Protein AF-A0ABC9VZN8-F1 (afdb_monomer)

InterPro domains:
  IPR036691 Endonuclease/exonuclease/phosphatase superfamily [G3DSA:3.60.10.10] (1-80)

Organism: Grus japonensis (NCBI:txid30415)

Nearest PDB structures (foldseek):
  8bdb-assembly1_B  TM=2.012E-01  e=7.672E+00  Griffithsia monilis

Radius of gyration: 27.99 Å; Cα contacts (8 Å, |Δi|>4): 177; chains: 1; bounding box: 65×31×72 Å

Structure (mmCIF, N/CA/C/O backbone):
data_AF-A0ABC9VZN8-F1
#
_entry.id   AF-A0ABC9VZN8-F1
#
loop_
_atom_site.group_PDB
_atom_site.id
_atom_site.type_symbol
_atom_site.label_atom_id
_atom_site.label_alt_id
_atom_site.label_comp_id
_atom_site.label_asym_id
_atom_site.label_entity_id
_atom_site.label_seq_id
_atom_site.pdbx_PDB_ins_code
_atom_site.Cartn_x
_atom_site.Cartn_y
_atom_site.Cartn_z
_atom_site.occupancy
_atom_site.B_iso_or_equiv
_atom_site.auth_seq_id
_atom_site.auth_comp_id
_atom_site.auth_asym_id
_atom_site.auth_atom_id
_atom_site.pdbx_PDB_model_num
ATOM 1 N N . MET A 1 1 ? -9.322 -0.761 18.111 1.00 89.50 1 MET A N 1
ATOM 2 C CA . MET A 1 1 ? -10.423 -1.316 18.917 1.00 89.50 1 MET A CA 1
ATOM 3 C C . MET A 1 1 ? -10.108 -2.762 19.228 1.00 89.50 1 MET A C 1
ATOM 5 O O . MET A 1 1 ? -9.681 -3.461 18.315 1.00 89.50 1 MET A O 1
ATOM 9 N N . GLY A 1 2 ? -10.307 -3.195 20.465 1.00 91.12 2 GLY A N 1
ATOM 10 C CA . GLY A 1 2 ? -10.134 -4.592 20.854 1.00 91.12 2 GLY A CA 1
ATOM 11 C C . GLY A 1 2 ? -10.547 -4.826 22.301 1.00 91.12 2 GLY A C 1
ATOM 12 O O . GLY A 1 2 ? -10.754 -3.857 23.030 1.00 91.12 2 GLY A O 1
ATOM 13 N N . ASP A 1 3 ? -10.650 -6.095 22.682 1.00 89.44 3 ASP A N 1
ATOM 14 C CA . ASP A 1 3 ? -10.819 -6.537 24.066 1.00 89.44 3 ASP A CA 1
ATOM 15 C C . ASP A 1 3 ? -9.441 -6.692 24.727 1.00 89.44 3 ASP A C 1
ATOM 17 O O . ASP A 1 3 ? -8.606 -7.479 24.275 1.00 89.44 3 ASP A O 1
ATOM 21 N N . PHE A 1 4 ? -9.198 -5.926 25.788 1.00 86.38 4 PHE A N 1
ATOM 22 C CA . PHE A 1 4 ? -7.931 -5.899 26.516 1.00 86.38 4 PHE A CA 1
ATOM 23 C C . PHE A 1 4 ? -7.973 -6.689 27.830 1.00 86.38 4 PHE A C 1
ATOM 25 O O . PHE A 1 4 ? -6.951 -6.777 28.503 1.00 86.38 4 PHE A O 1
ATOM 32 N N . ASN A 1 5 ? -9.117 -7.279 28.206 1.00 82.75 5 ASN A N 1
ATOM 33 C CA . ASN A 1 5 ? -9.248 -8.158 29.378 1.00 82.75 5 ASN A CA 1
ATOM 34 C C . ASN A 1 5 ? -8.714 -7.574 30.707 1.00 82.75 5 ASN A C 1
ATOM 36 O O . ASN A 1 5 ? -8.273 -8.301 31.599 1.00 82.75 5 ASN A O 1
ATOM 40 N N . HIS A 1 6 ? -8.801 -6.253 30.876 1.00 75.44 6 HIS A N 1
ATOM 41 C CA . HIS A 1 6 ? -8.452 -5.552 32.114 1.00 75.44 6 HIS A CA 1
ATOM 42 C C . HIS A 1 6 ? -9.724 -5.015 32.798 1.00 75.44 6 HIS A C 1
ATOM 44 O O . HIS A 1 6 ? -10.048 -3.839 32.640 1.00 75.44 6 HIS A O 1
ATOM 50 N N . PRO A 1 7 ? -10.480 -5.854 33.539 1.00 67.31 7 PRO A N 1
ATOM 51 C CA . PRO A 1 7 ? -11.773 -5.478 34.121 1.00 67.31 7 PRO A CA 1
ATOM 52 C C . PRO A 1 7 ? -11.687 -4.348 35.152 1.00 67.31 7 PRO A C 1
ATOM 54 O O . PRO A 1 7 ? -12.649 -3.604 35.306 1.00 67.31 7 PRO A O 1
ATOM 57 N N . ASP A 1 8 ? -10.536 -4.211 35.812 1.00 65.25 8 ASP A N 1
ATOM 58 C CA . ASP A 1 8 ? -10.302 -3.249 36.898 1.00 65.25 8 ASP A CA 1
ATOM 59 C C . ASP A 1 8 ? -9.835 -1.874 36.376 1.00 65.25 8 ASP A C 1
ATOM 61 O O . ASP A 1 8 ? -9.392 -1.019 37.144 1.00 65.25 8 ASP A O 1
ATOM 65 N N . ASN A 1 9 ? -9.864 -1.660 35.054 1.00 62.25 9 ASN A N 1
ATOM 66 C CA . ASN A 1 9 ? -9.598 -0.356 34.455 1.00 62.25 9 ASN A CA 1
ATOM 67 C C . ASN A 1 9 ? -10.839 0.538 34.584 1.00 62.25 9 ASN A C 1
ATOM 69 O O . ASN A 1 9 ? -11.589 0.745 33.629 1.00 62.25 9 ASN A O 1
ATOM 73 N N . CYS A 1 10 ? -11.040 1.109 35.771 1.00 63.59 10 CYS A N 1
ATOM 74 C CA . CYS A 1 10 ? -11.886 2.286 35.925 1.00 63.59 10 CYS A CA 1
ATOM 75 C C . CYS A 1 10 ? -11.154 3.477 35.294 1.00 63.59 10 CYS A C 1
ATOM 77 O O . CYS A 1 10 ? -10.208 4.014 35.865 1.00 63.59 10 CYS A O 1
ATOM 79 N N . TRP A 1 11 ? -11.548 3.872 34.083 1.00 67.44 11 TRP A N 1
ATOM 80 C CA . TRP A 1 11 ? -10.996 5.068 33.434 1.00 67.44 11 TRP A CA 1
ATOM 81 C C . TRP A 1 11 ? -11.525 6.369 34.059 1.00 67.44 11 TRP A C 1
ATOM 83 O O . TRP A 1 11 ? -10.850 7.388 33.967 1.00 67.44 11 TRP A O 1
ATOM 93 N N . GLY A 1 12 ? -12.686 6.317 34.728 1.00 55.75 12 GLY A N 1
ATOM 94 C CA . GLY A 1 12 ? -13.303 7.454 35.424 1.00 55.75 12 GLY A CA 1
ATOM 95 C C . GLY A 1 12 ? -12.764 7.724 36.834 1.00 55.75 12 GLY A C 1
ATOM 96 O O . GLY A 1 12 ? -12.748 8.876 37.250 1.00 55.75 12 GLY A O 1
ATOM 97 N N . ASP A 1 13 ? -12.257 6.698 37.527 1.00 54.19 13 ASP A N 1
ATOM 98 C CA . ASP A 1 13 ? -11.718 6.817 38.886 1.00 54.19 13 ASP A CA 1
ATOM 99 C C . ASP A 1 13 ? -10.200 6.571 38.881 1.00 54.19 13 ASP A C 1
ATOM 101 O O . ASP A 1 13 ? -9.672 5.661 38.234 1.00 54.19 13 ASP A O 1
ATOM 105 N N . SER A 1 14 ? -9.454 7.411 39.591 1.00 52.19 14 SER A N 1
ATOM 106 C CA . SER A 1 14 ? -7.985 7.478 39.561 1.00 52.19 14 SER A CA 1
ATOM 107 C C . SER A 1 14 ? -7.259 6.284 40.208 1.00 52.19 14 SER A C 1
ATOM 109 O O . SER A 1 14 ? -6.030 6.276 40.269 1.00 52.19 14 SER A O 1
ATOM 111 N N . ALA A 1 15 ? -7.972 5.239 40.632 1.00 53.56 15 ALA A N 1
ATOM 112 C CA . ALA A 1 15 ? -7.400 4.062 41.277 1.00 53.56 15 ALA A CA 1
ATOM 113 C C . ALA A 1 15 ? -7.600 2.797 40.424 1.00 53.56 15 ALA A C 1
ATOM 115 O O . ALA A 1 15 ? -8.568 2.062 40.584 1.00 53.56 15 ALA A O 1
ATOM 116 N N . ALA A 1 16 ? -6.657 2.503 39.524 1.00 57.94 16 ALA A N 1
ATOM 117 C CA . ALA A 1 16 ? -6.550 1.150 38.977 1.00 57.94 16 ALA A CA 1
ATOM 118 C C . ALA A 1 16 ? -5.977 0.223 40.066 1.00 57.94 16 ALA A C 1
ATOM 120 O O . ALA A 1 16 ? -4.795 0.313 40.411 1.00 57.94 16 ALA A O 1
ATOM 121 N N . GLU A 1 17 ? -6.810 -0.665 40.612 1.00 64.25 17 GLU A N 1
ATOM 122 C CA . GLU A 1 17 ? -6.463 -1.505 41.769 1.00 64.25 17 GLU A CA 1
ATOM 123 C C . GLU A 1 17 ? -5.279 -2.448 41.487 1.00 64.25 17 GLU A C 1
ATOM 125 O O . GLU A 1 17 ? -4.405 -2.666 42.332 1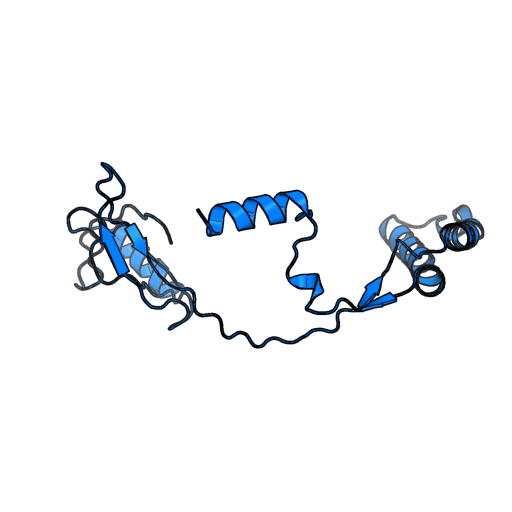.00 64.25 17 GLU A O 1
ATOM 130 N N . ARG A 1 18 ? -5.186 -2.985 40.262 1.00 74.38 18 ARG A N 1
ATOM 131 C CA . ARG A 1 18 ? -4.167 -3.978 39.892 1.00 74.38 18 ARG A CA 1
ATOM 132 C C . ARG A 1 18 ? -2.940 -3.365 39.220 1.00 74.38 18 ARG A C 1
ATOM 134 O O . ARG A 1 18 ? -3.022 -2.469 38.383 1.00 74.38 18 ARG A O 1
ATOM 141 N N . LYS A 1 19 ? -1.762 -3.918 39.534 1.00 80.19 19 LYS A N 1
ATOM 142 C CA . LYS A 1 19 ? -0.462 -3.497 38.968 1.00 80.19 19 LYS A CA 1
ATOM 143 C C . LYS A 1 19 ? -0.408 -3.603 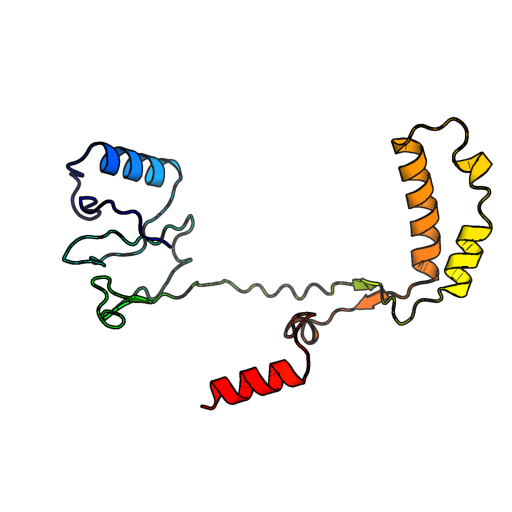37.438 1.00 80.19 19 LYS A C 1
ATOM 145 O O . LYS A 1 19 ? 0.204 -2.758 36.799 1.00 80.19 19 LYS A O 1
ATOM 150 N N . GLN A 1 20 ? -1.023 -4.633 36.853 1.00 79.81 20 GLN A N 1
ATOM 151 C CA . GLN A 1 20 ? -1.058 -4.814 35.395 1.00 79.81 20 GLN A CA 1
ATOM 152 C C . GLN A 1 20 ? -1.897 -3.729 34.710 1.00 79.81 20 GLN A C 1
ATOM 154 O O . GLN A 1 20 ? -1.424 -3.103 33.769 1.00 79.81 20 GLN A O 1
ATOM 159 N N . SER A 1 21 ? -3.086 -3.448 35.246 1.00 78.81 21 SER A N 1
ATOM 160 C CA . SER A 1 21 ? -3.974 -2.370 34.803 1.00 78.81 21 SER A CA 1
ATOM 161 C C . SER A 1 21 ? -3.287 -0.999 34.864 1.00 78.81 21 SER A C 1
ATOM 163 O O . SER A 1 21 ? -3.357 -0.231 33.908 1.00 78.81 21 SER A O 1
ATOM 165 N N . ARG A 1 22 ? -2.521 -0.731 35.936 1.00 81.50 22 ARG A N 1
ATOM 166 C CA . ARG A 1 22 ? -1.685 0.479 36.053 1.00 81.50 22 ARG A CA 1
ATOM 167 C C . ARG A 1 22 ? -0.641 0.587 34.946 1.00 81.50 22 ARG A C 1
ATOM 169 O O . ARG A 1 22 ? -0.640 1.581 34.234 1.00 81.50 22 ARG A O 1
ATOM 176 N N . LYS A 1 23 ? 0.166 -0.458 34.736 1.00 87.00 23 LYS A N 1
ATOM 177 C CA . LYS A 1 23 ? 1.171 -0.483 33.657 1.00 87.00 23 LYS A CA 1
ATOM 178 C C . LYS A 1 23 ? 0.557 -0.293 32.271 1.00 87.00 23 LYS A C 1
ATOM 180 O O . LYS A 1 23 ? 1.156 0.341 31.411 1.00 87.00 23 LYS A O 1
ATOM 185 N N . PHE A 1 24 ? -0.625 -0.862 32.042 1.00 86.62 24 PHE A N 1
ATOM 186 C CA . PHE A 1 24 ? -1.341 -0.680 30.786 1.00 86.62 24 PHE A CA 1
ATOM 187 C C . PHE A 1 24 ? -1.779 0.777 30.599 1.00 86.62 24 PHE A C 1
ATOM 189 O O . PHE A 1 24 ? -1.542 1.342 29.537 1.00 86.62 24 PHE A O 1
ATOM 196 N N . ARG A 1 25 ? -2.357 1.409 31.631 1.00 83.06 25 ARG A N 1
ATOM 197 C CA . ARG A 1 25 ? -2.731 2.835 31.592 1.00 83.06 25 ARG A CA 1
ATOM 198 C C . ARG A 1 25 ? -1.518 3.745 31.398 1.00 83.06 25 ARG A C 1
ATOM 200 O O . ARG A 1 25 ? -1.591 4.655 30.583 1.00 83.06 25 ARG A O 1
ATOM 207 N N . GLU A 1 26 ? -0.418 3.478 32.100 1.00 87.56 26 GLU A N 1
ATOM 208 C CA . GLU A 1 26 ? 0.864 4.173 31.912 1.00 87.56 26 GLU A CA 1
ATOM 209 C C . GLU A 1 26 ? 1.318 4.068 30.453 1.00 87.56 26 GLU A C 1
ATOM 211 O O . GLU A 1 26 ? 1.529 5.086 29.811 1.00 87.56 26 GLU A O 1
ATOM 216 N N . CYS A 1 27 ? 1.325 2.862 29.880 1.00 90.06 27 CYS A N 1
ATOM 217 C CA . CYS A 1 27 ? 1.671 2.653 28.476 1.00 90.06 27 CYS A CA 1
ATOM 218 C C . CYS A 1 27 ? 0.758 3.438 27.518 1.00 90.06 27 CYS A C 1
ATOM 220 O O . CYS A 1 27 ? 1.247 4.079 26.593 1.00 90.06 27 CYS A O 1
ATOM 222 N N . VAL A 1 28 ? -0.562 3.424 27.723 1.00 89.75 28 VAL A N 1
ATOM 223 C CA . VAL A 1 28 ? -1.502 4.193 26.886 1.00 89.75 28 VAL A CA 1
ATOM 224 C C . VAL A 1 28 ? -1.190 5.694 26.958 1.00 89.75 28 VAL A C 1
ATOM 226 O O . VAL A 1 28 ? -1.094 6.342 25.916 1.00 89.75 28 VAL A O 1
ATOM 229 N N . ASN A 1 29 ? -0.955 6.219 28.163 1.00 88.25 29 ASN A N 1
ATOM 230 C CA . ASN A 1 29 ? -0.630 7.628 28.383 1.00 88.25 29 ASN A CA 1
ATOM 231 C C . ASN A 1 29 ? 0.734 8.020 27.787 1.00 88.25 29 ASN A C 1
ATOM 233 O O . ASN A 1 29 ? 0.821 9.032 27.097 1.00 88.25 29 ASN A O 1
ATOM 237 N N . ASP A 1 30 ? 1.775 7.207 27.990 1.00 93.69 30 ASP A N 1
ATOM 238 C CA . ASP A 1 30 ? 3.136 7.444 27.481 1.00 93.69 30 ASP A CA 1
ATOM 239 C C . ASP A 1 30 ? 3.191 7.451 25.945 1.00 93.69 30 ASP A C 1
ATOM 241 O O . ASP A 1 30 ? 4.066 8.073 25.342 1.00 93.69 30 ASP A O 1
ATOM 245 N N . ASN A 1 31 ? 2.240 6.769 25.299 1.00 94.12 31 ASN A N 1
ATOM 246 C CA . ASN A 1 31 ? 2.091 6.740 23.845 1.00 94.12 31 ASN A CA 1
ATOM 247 C C . ASN A 1 31 ? 1.118 7.808 23.313 1.00 94.12 31 ASN A C 1
ATOM 249 O O . ASN A 1 31 ? 0.798 7.784 22.124 1.00 94.12 31 ASN A O 1
ATOM 253 N N . PHE A 1 32 ? 0.656 8.739 24.159 1.00 92.44 32 PHE A N 1
ATOM 254 C CA . PHE A 1 32 ? -0.292 9.802 23.798 1.00 92.44 32 PHE A CA 1
ATOM 255 C C . PHE A 1 32 ? -1.584 9.266 23.161 1.00 92.44 32 PHE A C 1
ATOM 257 O O . PHE A 1 32 ? -2.153 9.877 22.256 1.00 92.44 32 PHE A O 1
ATOM 264 N N . LEU A 1 33 ? -2.031 8.090 23.608 1.00 92.94 33 LEU A N 1
ATOM 265 C CA . LEU A 1 33 ? -3.252 7.462 23.125 1.00 92.94 33 LEU A CA 1
ATOM 266 C C . LEU A 1 33 ? -4.439 7.856 24.005 1.00 92.94 33 LEU A C 1
ATOM 268 O O . LEU A 1 33 ? -4.348 7.906 25.229 1.00 92.94 33 LEU A O 1
ATOM 272 N N . LEU A 1 34 ? -5.579 8.075 23.363 1.00 90.31 34 LEU A N 1
ATOM 273 C CA . LEU A 1 34 ? -6.838 8.450 23.992 1.00 90.31 34 LEU A CA 1
ATOM 274 C C . LEU A 1 34 ? -7.829 7.300 23.915 1.00 90.31 34 LEU A C 1
ATOM 276 O O . LEU A 1 34 ? -7.942 6.646 22.879 1.00 90.31 34 LEU A O 1
ATOM 280 N N . GLN A 1 35 ? -8.549 7.075 25.010 1.00 90.62 35 GLN A N 1
ATOM 281 C CA . GLN A 1 35 ? -9.593 6.064 25.117 1.00 90.62 35 GLN A CA 1
ATOM 282 C C . GLN A 1 35 ? -10.975 6.689 24.869 1.00 90.62 35 GLN A C 1
ATOM 284 O O . GLN A 1 35 ? -11.410 7.549 25.624 1.00 90.62 35 GLN A O 1
ATOM 289 N N . GLU A 1 36 ? -11.684 6.210 23.843 1.00 91.44 36 GLU A N 1
ATOM 290 C CA . GLU A 1 36 ? -12.916 6.838 23.317 1.00 91.44 36 GLU A CA 1
ATOM 291 C C . GLU A 1 36 ? -14.235 6.231 23.848 1.00 91.44 36 GLU A C 1
ATOM 293 O O . GLU A 1 36 ? -15.322 6.668 23.473 1.00 91.44 36 GLU A O 1
ATOM 298 N N . ILE A 1 37 ? -14.192 5.182 24.679 1.00 88.44 37 ILE A N 1
ATOM 299 C CA . ILE A 1 37 ? -15.409 4.577 25.255 1.00 88.44 37 ILE A CA 1
ATOM 300 C C . ILE A 1 37 ? -15.612 5.090 26.680 1.00 88.44 37 ILE A C 1
ATOM 302 O O . ILE A 1 37 ? -14.745 4.912 27.526 1.00 88.44 37 ILE A O 1
ATOM 306 N N . GLU A 1 38 ? -16.795 5.643 26.958 1.00 85.31 38 GLU A N 1
ATOM 307 C CA . GLU A 1 38 ? -17.150 6.200 28.275 1.00 85.31 38 GLU A CA 1
ATOM 308 C C . GLU A 1 38 ? -17.878 5.211 29.198 1.00 85.31 38 GLU A C 1
ATOM 310 O O . GLU A 1 38 ? -17.888 5.370 30.416 1.00 85.31 38 GLU A O 1
ATOM 315 N N . LYS A 1 39 ? -18.535 4.188 28.636 1.00 86.25 39 LYS A N 1
ATOM 316 C CA . LYS A 1 39 ? -19.435 3.288 29.377 1.00 86.25 39 LYS A CA 1
ATOM 317 C C . LYS A 1 39 ? -18.936 1.839 29.368 1.00 86.25 39 LYS A C 1
ATOM 319 O O . LYS A 1 39 ? -18.328 1.416 28.387 1.00 86.25 39 LYS A O 1
ATOM 324 N N . PRO A 1 40 ? -19.247 1.032 30.400 1.00 86.88 40 PRO A N 1
ATOM 325 C CA . PRO A 1 40 ? -18.828 -0.365 30.444 1.00 86.88 40 PRO A CA 1
ATOM 326 C C . PRO A 1 40 ? -19.399 -1.229 29.314 1.00 86.88 40 PRO A C 1
ATOM 328 O O . PRO A 1 40 ? -20.610 -1.201 29.043 1.00 86.88 40 PRO A O 1
ATOM 331 N N . THR A 1 41 ? -18.539 -2.062 28.726 1.00 86.62 41 THR A N 1
ATOM 332 C CA . THR A 1 41 ? -18.849 -2.924 27.576 1.00 86.62 41 THR A CA 1
ATOM 333 C C . THR A 1 41 ? -19.200 -4.352 27.984 1.00 86.62 41 THR A C 1
ATOM 335 O O . THR A 1 41 ? -19.862 -5.043 27.218 1.00 86.62 41 THR A O 1
ATOM 338 N N . ARG A 1 42 ? -18.874 -4.780 29.212 1.00 87.25 42 ARG A N 1
ATOM 339 C CA . ARG A 1 42 ? -19.162 -6.135 29.703 1.00 87.25 42 ARG A CA 1
ATOM 340 C C . ARG A 1 42 ? -19.436 -6.145 31.205 1.00 87.25 42 ARG A C 1
ATOM 342 O O . ARG A 1 42 ? -18.545 -5.852 31.988 1.00 87.25 42 ARG A O 1
ATOM 349 N N . ARG A 1 43 ? -20.657 -6.500 31.629 1.00 83.62 43 ARG A N 1
ATOM 350 C CA . ARG A 1 43 ? -21.036 -6.710 33.053 1.00 83.62 43 ARG A CA 1
ATOM 351 C C . ARG A 1 43 ? -20.540 -5.630 34.045 1.00 83.62 43 ARG A C 1
ATOM 353 O O . ARG A 1 43 ? -20.192 -5.948 35.173 1.00 83.62 43 ARG A O 1
ATOM 360 N N . GLY A 1 44 ? -20.501 -4.361 33.634 1.00 82.00 44 GLY A N 1
ATOM 361 C CA . GLY A 1 44 ? -20.021 -3.252 34.477 1.00 82.00 44 GLY A CA 1
ATOM 362 C C . GLY A 1 44 ? -18.524 -2.931 34.355 1.00 82.00 44 GLY A C 1
ATOM 363 O O . GLY A 1 44 ? -18.107 -1.889 34.840 1.00 82.00 44 GLY A O 1
ATOM 364 N N . ALA A 1 45 ? -17.750 -3.731 33.616 1.00 83.31 45 ALA A N 1
ATOM 365 C CA . ALA A 1 45 ? -16.343 -3.487 33.300 1.00 83.31 45 ALA A CA 1
ATOM 366 C C . ALA A 1 45 ? -16.126 -2.924 31.878 1.00 83.31 45 ALA A C 1
ATOM 368 O O . ALA A 1 45 ? -16.853 -3.254 30.932 1.00 83.31 45 ALA A O 1
ATOM 369 N N . MET A 1 46 ? -15.096 -2.085 31.723 1.00 84.25 46 MET A N 1
ATOM 370 C CA . MET A 1 46 ? -14.647 -1.525 30.441 1.00 84.25 46 MET A CA 1
ATOM 371 C C . MET A 1 46 ? -13.435 -2.314 29.922 1.00 84.25 46 MET A C 1
ATOM 373 O O . MET A 1 46 ? -12.288 -1.948 30.167 1.00 84.25 46 MET A O 1
ATOM 377 N N . GLN A 1 47 ? -13.700 -3.434 29.245 1.00 85.81 47 GLN A N 1
ATOM 378 C CA . GLN A 1 47 ? -12.654 -4.321 28.707 1.00 85.81 47 GLN A CA 1
ATOM 379 C C . GLN A 1 47 ? -12.371 -4.046 27.230 1.00 85.81 47 GLN A C 1
ATOM 381 O O . GLN A 1 47 ? -11.226 -4.143 26.789 1.00 85.81 47 GLN A O 1
ATOM 386 N N . ASP A 1 48 ? -13.401 -3.646 26.483 1.00 90.00 48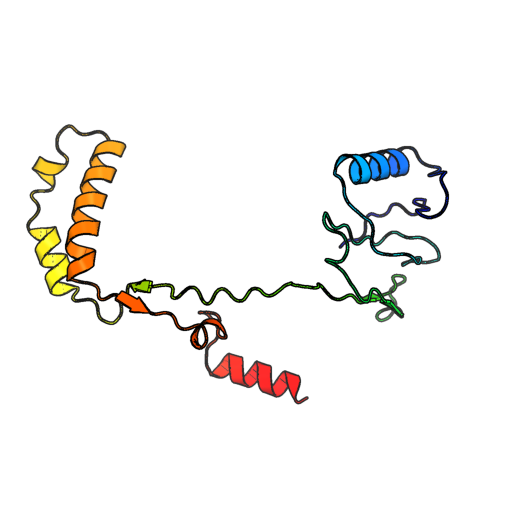 ASP A N 1
ATOM 387 C CA . ASP A 1 48 ? -13.254 -3.241 25.094 1.00 90.00 48 ASP A CA 1
ATOM 388 C C . ASP A 1 48 ? -12.871 -1.763 25.028 1.00 90.00 48 ASP A C 1
ATOM 390 O O . ASP A 1 48 ? -13.547 -0.904 25.599 1.00 90.00 48 ASP A O 1
ATOM 394 N N . LEU A 1 49 ? -11.782 -1.467 24.320 1.00 90.94 49 LEU A N 1
ATOM 395 C CA . LEU A 1 49 ? -11.203 -0.129 24.222 1.00 90.94 49 LEU A CA 1
ATOM 396 C C . LEU A 1 49 ? -11.103 0.317 22.763 1.00 90.94 49 LEU A C 1
ATOM 398 O O . LEU A 1 49 ? -10.843 -0.484 21.856 1.00 90.94 49 LEU A O 1
ATOM 402 N N . ILE A 1 50 ? -11.269 1.618 22.538 1.00 92.88 50 ILE A N 1
ATOM 403 C CA . ILE A 1 50 ? -10.979 2.283 21.269 1.00 92.88 50 ILE A CA 1
ATOM 404 C C . ILE A 1 50 ? -9.894 3.305 21.575 1.00 92.88 50 ILE A C 1
ATOM 406 O O . ILE A 1 50 ? -10.177 4.354 22.139 1.00 92.88 50 ILE A O 1
ATOM 410 N N . LEU A 1 51 ? -8.664 2.964 21.194 1.00 93.00 51 LEU A N 1
ATOM 411 C CA . LEU A 1 51 ? -7.507 3.837 21.332 1.00 93.00 51 LEU A CA 1
ATOM 412 C C . LEU A 1 51 ? -7.281 4.628 20.037 1.00 93.00 51 LEU A C 1
ATOM 414 O O . LEU A 1 51 ? -7.292 4.035 18.953 1.00 93.00 51 LEU A O 1
ATOM 418 N N . THR A 1 52 ? -7.064 5.937 20.152 1.00 93.06 52 THR A N 1
ATOM 419 C CA . THR A 1 52 ? -6.723 6.843 19.041 1.00 93.06 52 THR A CA 1
ATOM 420 C C . THR A 1 52 ? -5.557 7.751 19.421 1.00 93.06 52 THR A C 1
ATOM 422 O O . THR A 1 52 ? -5.429 8.143 20.572 1.00 93.06 52 THR A O 1
ATOM 425 N N . ASP A 1 53 ? -4.710 8.099 18.454 1.00 93.12 53 ASP A N 1
ATOM 426 C CA . ASP A 1 53 ? -3.640 9.098 18.597 1.00 93.12 53 ASP A CA 1
ATOM 427 C C . ASP A 1 53 ? -4.136 10.531 18.324 1.00 93.12 53 ASP A C 1
ATOM 429 O O . ASP A 1 53 ? -3.378 11.496 18.409 1.00 93.12 53 ASP A O 1
ATOM 433 N N . LYS A 1 54 ? -5.399 10.672 17.903 1.00 89.69 54 LYS A N 1
ATOM 434 C CA . LYS A 1 54 ? -5.990 11.931 17.439 1.00 89.69 54 LYS A CA 1
ATOM 435 C C . LYS A 1 54 ? -7.391 12.116 17.989 1.00 89.69 54 LYS A C 1
ATOM 437 O O . LYS A 1 54 ? -8.286 11.323 17.678 1.00 89.69 54 LYS A O 1
ATOM 442 N N . GLU A 1 55 ? -7.575 13.218 18.709 1.00 86.94 55 GLU A N 1
ATOM 443 C CA . GLU A 1 55 ? -8.884 13.700 19.151 1.00 86.94 55 GLU A CA 1
ATOM 444 C C . GLU A 1 55 ? -9.810 13.934 17.956 1.00 86.94 55 GLU A C 1
ATOM 446 O O . GLU A 1 55 ? -9.407 14.460 16.913 1.00 86.94 55 GLU A O 1
ATOM 451 N N . GLY A 1 56 ? -11.069 13.513 18.091 1.00 87.75 56 GLY A N 1
ATOM 452 C CA . GLY A 1 56 ? -12.088 13.706 17.059 1.00 87.75 56 GLY A CA 1
ATOM 453 C C . GLY A 1 56 ? -11.895 12.861 15.794 1.00 87.75 56 GLY A C 1
ATOM 454 O O . GLY A 1 56 ? -12.616 13.061 14.817 1.00 87.75 56 GLY A O 1
ATOM 455 N N . LEU A 1 57 ? -10.955 11.904 15.770 1.00 90.19 57 LEU A N 1
ATOM 456 C CA . LEU A 1 57 ? -10.880 10.896 14.701 1.00 90.19 57 LEU A CA 1
ATOM 457 C C . LEU A 1 57 ? -12.037 9.896 14.800 1.00 90.19 57 LEU A C 1
ATOM 459 O O . LEU A 1 57 ? -12.531 9.397 13.786 1.00 90.19 57 LEU A O 1
ATOM 463 N N . VAL A 1 58 ? -12.453 9.592 16.022 1.00 92.19 58 VAL A N 1
ATOM 464 C CA . VAL A 1 58 ? -13.589 8.734 16.331 1.00 92.19 58 VAL A CA 1
ATOM 465 C C . VAL A 1 58 ? -14.730 9.631 16.803 1.00 92.19 58 VAL A C 1
ATOM 467 O O . VAL A 1 58 ? -14.523 10.559 17.572 1.00 92.19 58 VAL A O 1
ATOM 470 N N . GLY A 1 59 ? -15.933 9.395 16.292 1.00 91.19 59 GLY A N 1
ATOM 471 C CA . GLY A 1 59 ? -17.136 10.124 16.680 1.00 91.19 59 GLY A CA 1
ATOM 472 C C . GLY A 1 59 ? -18.341 9.198 16.772 1.00 91.19 59 GLY A C 1
ATOM 473 O O . GLY A 1 59 ? -18.299 8.060 16.302 1.00 91.19 59 GLY A O 1
ATOM 474 N N . ASP A 1 60 ? -19.433 9.694 17.353 1.00 90.88 60 ASP A N 1
ATOM 475 C CA . ASP A 1 60 ? -20.694 8.959 17.521 1.00 90.88 60 ASP A CA 1
ATOM 476 C C . ASP A 1 60 ? -20.526 7.566 18.165 1.00 90.88 60 ASP A C 1
ATOM 478 O O . ASP A 1 60 ? -21.161 6.603 17.727 1.00 90.88 60 ASP A O 1
ATOM 482 N N . VAL A 1 61 ? -19.671 7.439 19.188 1.00 91.75 61 VAL A N 1
ATOM 483 C CA . VAL A 1 61 ? -19.487 6.177 19.922 1.00 91.75 61 VAL A CA 1
ATOM 484 C C . VAL A 1 61 ? -20.769 5.836 20.686 1.00 91.75 61 VAL A C 1
ATOM 486 O O . VAL A 1 61 ? -21.256 6.605 21.512 1.00 91.75 61 VAL A O 1
ATOM 489 N N . LYS A 1 62 ? -21.343 4.667 20.403 1.00 93.00 62 LYS A N 1
ATOM 490 C CA . LYS A 1 62 ? -22.592 4.164 20.979 1.00 93.00 62 LYS A CA 1
ATOM 491 C C . LYS A 1 62 ? -22.420 2.719 21.409 1.00 93.00 62 LYS A C 1
ATOM 493 O O . LYS A 1 62 ? -21.948 1.881 20.645 1.00 93.00 62 LYS A O 1
ATOM 498 N N . LEU A 1 63 ? -22.890 2.410 22.611 1.00 90.44 63 LEU A N 1
ATOM 499 C CA . LEU A 1 63 ? -23.082 1.028 23.035 1.00 90.44 63 LEU A CA 1
ATOM 500 C C . LEU A 1 63 ? -24.478 0.561 22.631 1.00 90.44 63 LEU A C 1
ATOM 502 O O . LEU A 1 63 ? -25.472 1.231 22.912 1.00 90.44 63 LEU A O 1
ATOM 506 N N . LYS A 1 64 ? -24.544 -0.601 21.992 1.00 90.12 64 LYS A N 1
ATOM 507 C CA . LYS A 1 64 ? -25.772 -1.329 21.671 1.00 90.12 64 LYS A CA 1
ATOM 508 C C . LYS A 1 64 ? -25.944 -2.519 22.623 1.00 90.12 64 LYS A C 1
ATOM 510 O O . LYS A 1 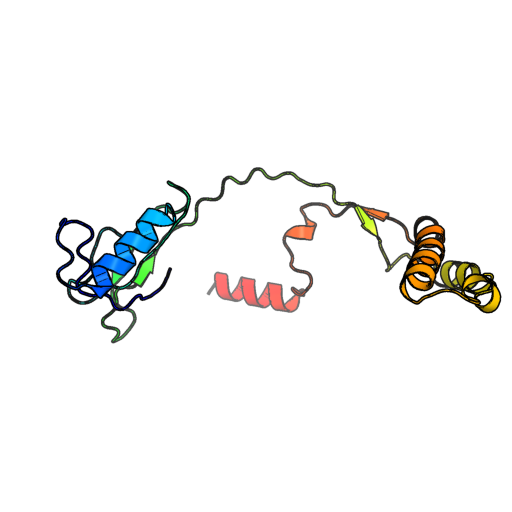64 ? -25.150 -2.722 23.542 1.00 90.12 64 LYS A O 1
ATOM 515 N N . GLY A 1 65 ? -27.018 -3.285 22.423 1.00 88.19 65 GLY A N 1
ATOM 516 C CA . GLY A 1 65 ? -27.228 -4.556 23.117 1.00 88.19 65 GLY A CA 1
ATOM 517 C C . GLY A 1 65 ? -26.128 -5.581 22.820 1.00 88.19 65 GLY A C 1
ATOM 518 O O . GLY A 1 65 ? -25.210 -5.338 22.028 1.00 88.19 65 GLY A O 1
ATOM 519 N N . SER A 1 66 ? -26.225 -6.738 23.464 1.00 89.88 66 SER A N 1
ATOM 520 C CA . SER A 1 66 ? -25.386 -7.882 23.127 1.00 89.88 66 SER A CA 1
ATOM 521 C C . SER A 1 66 ? -25.788 -8.480 21.780 1.00 89.88 66 SER A C 1
ATOM 523 O O . SER A 1 66 ? -26.949 -8.434 21.369 1.00 89.88 66 SER A O 1
ATOM 525 N N . LEU A 1 67 ? -24.811 -9.055 21.079 1.00 87.94 67 LEU A N 1
ATOM 526 C CA . LEU A 1 67 ? -25.072 -9.857 19.890 1.00 87.94 67 LEU A CA 1
ATOM 527 C C . LEU A 1 67 ? -25.316 -11.312 20.316 1.00 87.94 67 LEU A C 1
ATOM 529 O O . LEU A 1 67 ? -24.402 -11.982 20.799 1.00 87.94 67 LEU A O 1
ATOM 533 N N . GLY A 1 68 ? -26.549 -11.798 20.150 1.00 90.69 68 GLY A N 1
ATOM 534 C CA . GLY A 1 68 ? -26.938 -13.147 20.574 1.00 90.69 68 GLY A CA 1
ATOM 535 C C . GLY A 1 68 ? -26.782 -13.350 22.086 1.00 90.69 68 GLY A C 1
ATOM 536 O O . GLY A 1 68 ? -27.202 -12.508 22.877 1.00 90.69 68 GLY A O 1
ATOM 537 N N . CYS A 1 69 ? -26.152 -14.457 22.487 1.00 88.75 69 CYS A N 1
ATOM 538 C CA . CYS A 1 69 ? -25.887 -14.794 23.892 1.00 88.75 69 CYS A CA 1
ATOM 539 C C . CYS A 1 69 ? -24.570 -14.208 24.438 1.00 88.75 69 CYS A C 1
ATOM 541 O O . CYS A 1 69 ? -24.126 -14.619 25.508 1.00 88.75 69 CYS A O 1
ATOM 543 N N . SER A 1 70 ? -23.916 -13.296 23.707 1.00 89.25 70 SER A N 1
ATOM 544 C CA . SER A 1 70 ? -22.682 -12.661 24.178 1.00 89.25 70 SER A CA 1
ATOM 545 C C . SER A 1 70 ? -22.936 -11.839 25.444 1.00 89.25 70 SER A C 1
ATOM 547 O O . SER A 1 70 ? -23.961 -11.173 25.574 1.00 89.25 70 SER A O 1
ATOM 549 N N . ASP A 1 71 ? -21.985 -11.850 26.372 1.00 88.81 71 ASP A N 1
ATOM 550 C CA . ASP A 1 71 ? -21.971 -10.965 27.536 1.00 88.81 71 ASP A CA 1
ATOM 551 C C . ASP A 1 71 ? -21.287 -9.611 27.258 1.00 88.81 71 ASP A C 1
ATOM 553 O O . ASP A 1 71 ? -21.294 -8.738 28.133 1.00 88.81 71 ASP A O 1
ATOM 557 N N . HIS A 1 72 ? -20.752 -9.413 26.045 1.00 90.00 72 HIS A N 1
ATOM 558 C CA . HIS A 1 72 ? -20.229 -8.137 25.560 1.00 90.00 72 HIS A CA 1
ATOM 559 C C . HIS A 1 72 ? -21.313 -7.334 24.831 1.00 90.00 72 HIS A C 1
ATOM 561 O O . HIS A 1 72 ? -22.103 -7.852 24.035 1.00 90.00 72 HIS A O 1
ATOM 567 N N . LYS A 1 73 ? -21.318 -6.025 25.076 1.00 90.88 73 LYS A N 1
ATOM 568 C CA . LYS A 1 73 ? -22.122 -5.045 24.347 1.00 90.88 73 LYS A CA 1
ATOM 569 C C . LYS A 1 73 ? -21.435 -4.692 23.038 1.00 90.88 73 LYS A C 1
ATOM 571 O O . LYS A 1 73 ? -20.231 -4.455 22.998 1.00 90.88 73 LYS A O 1
ATOM 576 N N . MET A 1 74 ? -22.216 -4.586 21.970 1.00 91.06 74 MET A N 1
ATOM 577 C CA . MET A 1 74 ? -21.698 -4.115 20.691 1.00 91.06 74 MET A CA 1
ATOM 578 C C . MET A 1 74 ? -21.352 -2.622 20.775 1.00 91.06 74 MET A C 1
ATOM 580 O O . MET A 1 74 ? -22.158 -1.823 21.249 1.00 91.06 74 MET A O 1
ATOM 584 N N . VAL A 1 75 ? -20.175 -2.238 20.281 1.00 92.62 75 VAL A N 1
ATOM 585 C CA . VAL A 1 75 ? -19.756 -0.834 20.171 1.00 92.62 75 VAL A CA 1
ATOM 586 C C . VAL A 1 75 ? -19.887 -0.405 18.711 1.00 92.62 75 VAL A C 1
ATOM 588 O O . VAL A 1 75 ? -19.262 -0.982 17.823 1.00 92.62 75 VAL A O 1
ATOM 591 N N . GLU A 1 76 ? -20.708 0.605 18.454 1.00 93.50 76 GLU A N 1
ATOM 592 C CA . GLU A 1 76 ? -20.831 1.269 17.158 1.00 93.50 76 GLU A CA 1
ATOM 593 C C . GLU A 1 76 ? -20.15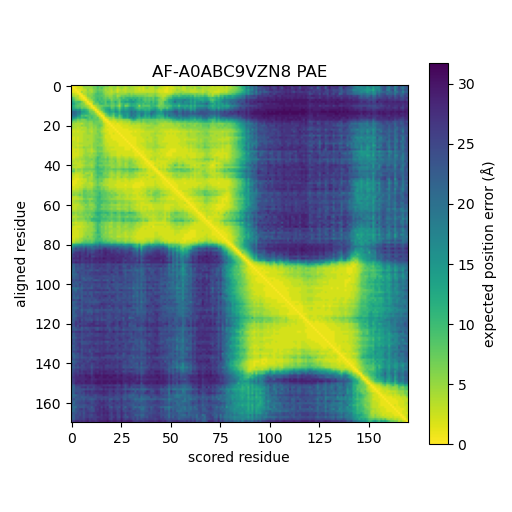7 2.638 17.239 1.00 93.50 76 GLU A C 1
ATOM 595 O O . GLU A 1 76 ? -20.367 3.370 18.196 1.00 93.50 76 GLU A O 1
ATOM 600 N N . PHE A 1 77 ? -19.357 3.001 16.244 1.00 93.38 77 PHE A N 1
ATOM 601 C CA . PHE A 1 77 ? -18.725 4.317 16.163 1.00 93.38 77 PHE A CA 1
ATOM 602 C C . PHE A 1 77 ? -18.489 4.694 14.702 1.00 93.38 77 PHE A C 1
ATOM 604 O O . PHE A 1 77 ? -18.549 3.853 13.799 1.00 93.38 77 PHE A O 1
ATOM 611 N N . LYS A 1 78 ? -18.196 5.969 14.456 1.00 92.44 78 LYS A N 1
ATOM 612 C CA . LYS A 1 78 ? -17.816 6.487 13.143 1.00 92.44 78 LYS A CA 1
ATOM 613 C C . LYS A 1 78 ? -16.360 6.919 13.163 1.00 92.44 78 LYS A C 1
ATOM 615 O O . LYS A 1 78 ? -15.936 7.658 14.040 1.00 92.44 78 LYS A O 1
ATOM 620 N N . MET A 1 79 ? -15.603 6.507 12.149 1.00 90.06 79 MET A N 1
ATOM 621 C CA . MET A 1 79 ? -14.303 7.113 11.870 1.00 90.06 79 MET A CA 1
ATOM 622 C C . MET A 1 79 ? -14.504 8.367 11.024 1.00 90.06 79 MET A C 1
ATOM 624 O O . MET A 1 79 ? -14.897 8.289 9.855 1.00 90.06 79 MET A O 1
ATOM 628 N N . LEU A 1 80 ? -14.223 9.522 11.608 1.00 86.75 80 LEU A N 1
ATOM 629 C CA . LEU A 1 80 ? -14.263 10.809 10.940 1.00 86.75 80 LEU A CA 1
ATOM 630 C C . LEU A 1 80 ? -13.011 10.955 10.072 1.00 86.75 80 LEU A C 1
ATOM 632 O O . LEU A 1 80 ? -11.880 10.937 10.540 1.00 86.75 80 LEU A O 1
ATOM 636 N N . ARG A 1 81 ? -13.196 11.089 8.758 1.00 75.69 81 ARG A N 1
ATOM 637 C CA . ARG A 1 81 ? -12.106 11.404 7.828 1.00 75.69 81 ARG A CA 1
ATOM 638 C C . ARG A 1 81 ? -12.318 12.795 7.263 1.00 75.69 81 ARG A C 1
ATOM 640 O O . ARG A 1 81 ? -13.274 13.014 6.522 1.00 75.69 81 ARG A O 1
ATOM 647 N N . ALA A 1 82 ? -11.371 13.697 7.504 1.00 64.94 82 ALA A N 1
ATOM 648 C CA . ALA A 1 82 ? -11.244 14.908 6.706 1.00 64.94 82 ALA A CA 1
ATOM 649 C C . ALA A 1 82 ? -10.828 14.508 5.282 1.00 64.94 82 ALA A C 1
ATOM 651 O O . ALA A 1 82 ? -9.649 14.341 4.968 1.00 64.94 82 ALA A O 1
ATOM 652 N N . THR A 1 83 ? -11.796 14.300 4.390 1.00 57.00 83 THR A N 1
ATOM 653 C CA . THR A 1 83 ? -11.501 14.073 2.975 1.00 57.00 83 THR A CA 1
ATOM 654 C C . THR A 1 83 ? -11.054 15.379 2.329 1.00 57.00 83 THR A C 1
ATOM 656 O O . THR A 1 83 ? -11.827 16.023 1.625 1.00 57.00 83 THR A O 1
ATOM 659 N N . ARG A 1 84 ? -9.774 15.742 2.458 1.00 58.38 84 ARG A N 1
ATOM 660 C CA . ARG A 1 84 ? -9.128 16.490 1.375 1.00 58.38 84 ARG A CA 1
ATOM 661 C C . ARG A 1 84 ? -8.943 15.509 0.229 1.00 58.38 84 ARG A C 1
ATOM 663 O O . ARG A 1 84 ? -7.964 14.771 0.158 1.00 58.38 84 ARG A O 1
ATOM 670 N N . ARG A 1 85 ? -9.935 15.456 -0.663 1.00 58.16 85 ARG A N 1
ATOM 671 C CA . ARG A 1 85 ? -9.794 14.789 -1.959 1.00 58.16 85 ARG A CA 1
ATOM 672 C C . ARG A 1 85 ? -8.786 15.588 -2.780 1.00 58.16 85 ARG A C 1
ATOM 674 O O . ARG A 1 85 ? -9.158 16.384 -3.635 1.00 58.16 85 ARG A O 1
ATOM 681 N N . ALA A 1 86 ? -7.500 15.349 -2.551 1.00 55.28 86 ALA A N 1
ATOM 682 C CA . ALA A 1 86 ? -6.530 15.575 -3.599 1.00 55.28 86 ALA A CA 1
ATOM 683 C C . ALA A 1 86 ? -6.898 14.586 -4.709 1.00 55.28 86 ALA A C 1
ATOM 685 O O . ALA A 1 86 ? -6.677 13.380 -4.597 1.00 55.28 86 ALA A O 1
ATOM 686 N N . CYS A 1 87 ? -7.555 15.078 -5.757 1.00 54.00 87 CYS A N 1
ATOM 687 C CA . CYS A 1 87 ? -7.650 14.346 -7.006 1.00 54.00 87 CYS A CA 1
ATOM 688 C C . CYS A 1 87 ? -6.229 14.328 -7.574 1.00 54.00 87 CYS A C 1
ATOM 690 O O . CYS A 1 87 ? -5.872 15.179 -8.388 1.00 54.00 87 CYS A O 1
ATOM 692 N N . SER A 1 88 ? -5.377 13.427 -7.079 1.00 58.41 88 SER A N 1
ATOM 693 C CA . SER A 1 88 ? -4.088 13.204 -7.707 1.00 58.41 88 SER A CA 1
ATOM 694 C C . SER A 1 88 ? -4.413 12.685 -9.100 1.00 58.41 88 SER A C 1
ATOM 696 O O . SER A 1 88 ? -4.998 11.615 -9.279 1.00 58.41 88 SER A O 1
ATOM 698 N N . LYS A 1 89 ? -4.127 13.508 -10.112 1.00 64.06 89 LYS A N 1
ATOM 699 C CA . LYS A 1 89 ? -4.115 13.085 -11.510 1.00 64.06 89 LYS A CA 1
ATOM 700 C C . LYS A 1 89 ? -2.943 12.110 -11.637 1.00 64.06 89 LYS A C 1
ATOM 702 O O . LYS A 1 89 ? -1.879 12.483 -12.112 1.00 64.06 89 LYS A O 1
ATOM 707 N N . LEU A 1 90 ? -3.106 10.899 -11.103 1.00 69.75 90 LEU A N 1
ATOM 708 C CA . LEU A 1 90 ? -2.056 9.898 -11.092 1.00 69.75 90 LEU A CA 1
ATOM 709 C C . LEU A 1 90 ? -1.928 9.377 -12.517 1.00 69.75 90 LEU A C 1
ATOM 711 O O . LEU A 1 90 ? -2.850 8.768 -13.066 1.00 69.75 90 LEU A O 1
ATOM 715 N N . THR A 1 91 ? -0.788 9.661 -13.120 1.00 80.44 91 THR A N 1
ATOM 716 C CA . THR A 1 91 ? -0.430 9.131 -14.425 1.00 80.44 91 THR A CA 1
ATOM 717 C C . THR A 1 91 ? 0.204 7.762 -14.211 1.00 80.44 91 THR A C 1
ATOM 719 O O . THR A 1 91 ? 1.161 7.634 -13.455 1.00 80.44 91 THR A O 1
ATOM 722 N N . THR A 1 92 ? -0.342 6.725 -14.839 1.00 87.06 92 THR A N 1
ATOM 723 C CA . THR A 1 92 ? 0.188 5.355 -14.779 1.00 87.06 92 THR A CA 1
ATOM 724 C C . THR A 1 92 ? 0.448 4.848 -16.189 1.00 87.06 92 THR A C 1
ATOM 726 O O . THR A 1 92 ? -0.255 5.256 -17.108 1.00 87.06 92 THR A O 1
ATOM 729 N N . LEU A 1 93 ? 1.397 3.937 -16.372 1.00 89.44 93 LEU A N 1
ATOM 730 C CA . LEU A 1 93 ? 1.611 3.274 -17.661 1.00 89.44 93 LEU A CA 1
ATOM 731 C C . LEU A 1 93 ? 0.389 2.427 -18.056 1.00 89.44 93 LEU A C 1
ATOM 733 O O . LEU A 1 93 ? -0.248 1.801 -17.203 1.00 89.44 93 LEU A O 1
ATOM 737 N N . ASP A 1 94 ? 0.029 2.435 -19.337 1.00 89.06 94 ASP A N 1
ATOM 738 C CA . ASP A 1 94 ? -1.035 1.604 -19.904 1.00 89.06 94 ASP A CA 1
ATOM 739 C C . ASP A 1 94 ? -0.437 0.449 -20.704 1.00 89.06 94 ASP A C 1
ATOM 741 O O . ASP A 1 94 ? -0.347 0.490 -21.929 1.00 89.06 94 ASP A O 1
ATOM 745 N N . PHE A 1 95 ? -0.057 -0.614 -19.995 1.00 88.38 95 PHE A N 1
ATOM 746 C CA . PHE A 1 95 ? 0.524 -1.820 -20.592 1.00 88.38 95 PHE A CA 1
ATOM 747 C C . PHE A 1 95 ? -0.395 -2.513 -21.609 1.00 88.38 95 PHE A C 1
ATOM 749 O O . PHE A 1 95 ? 0.083 -3.274 -22.438 1.00 88.38 95 PHE A O 1
ATOM 756 N N . ARG A 1 96 ? -1.705 -2.231 -21.600 1.00 87.38 96 ARG A N 1
ATOM 757 C CA . ARG A 1 96 ? -2.638 -2.759 -22.611 1.00 87.38 96 ARG A CA 1
ATOM 758 C C . ARG A 1 96 ? -2.423 -2.145 -23.992 1.00 87.38 96 ARG A C 1
ATOM 760 O O . ARG A 1 96 ? -2.834 -2.734 -24.981 1.00 87.38 96 ARG A O 1
ATOM 767 N N . ARG A 1 97 ? -1.842 -0.946 -24.043 1.00 89.12 97 ARG A N 1
ATOM 768 C CA . ARG A 1 97 ? -1.547 -0.196 -25.269 1.00 89.12 97 ARG A CA 1
ATOM 769 C C . ARG A 1 97 ? -0.045 -0.136 -25.553 1.00 89.12 97 ARG A C 1
ATOM 771 O O . ARG A 1 97 ? 0.375 0.690 -26.355 1.00 89.12 97 ARG A O 1
ATOM 778 N N . ALA A 1 98 ? 0.751 -0.937 -24.850 1.00 93.81 98 ALA A N 1
ATOM 779 C CA . ALA A 1 98 ? 2.188 -0.979 -25.051 1.00 93.81 98 ALA A CA 1
ATOM 780 C C . ALA A 1 98 ? 2.530 -1.624 -26.397 1.00 93.81 98 ALA A C 1
ATOM 782 O O . ALA A 1 98 ? 1.950 -2.648 -26.763 1.00 93.81 98 ALA A O 1
ATOM 783 N N . ASP A 1 99 ? 3.518 -1.060 -27.087 1.00 95.81 99 ASP A N 1
ATOM 784 C CA . ASP A 1 99 ? 4.167 -1.719 -28.216 1.00 95.81 99 ASP A CA 1
ATOM 785 C C . ASP A 1 99 ? 5.275 -2.641 -27.692 1.00 95.81 99 ASP A C 1
ATOM 787 O O . ASP A 1 99 ? 6.434 -2.254 -27.520 1.00 95.81 99 ASP A O 1
ATOM 791 N N . PHE A 1 100 ? 4.895 -3.880 -27.376 1.00 93.25 100 PHE A N 1
ATOM 792 C CA . PHE A 1 100 ? 5.835 -4.883 -26.875 1.00 93.25 100 PHE A CA 1
ATOM 793 C C . PHE A 1 100 ? 6.832 -5.356 -27.935 1.00 93.25 100 PHE A C 1
ATOM 795 O O . PHE A 1 100 ? 7.912 -5.820 -27.569 1.00 93.25 100 PHE A O 1
ATOM 802 N N . CYS A 1 101 ? 6.494 -5.250 -29.225 1.00 95.31 101 CYS A N 1
ATOM 803 C CA . CYS A 1 101 ? 7.409 -5.607 -30.303 1.00 95.31 101 CYS A CA 1
ATOM 804 C C . CYS A 1 101 ? 8.575 -4.622 -30.329 1.00 95.31 101 CYS A C 1
ATOM 806 O O . CYS A 1 101 ? 9.719 -5.040 -30.166 1.00 95.31 101 CYS A O 1
ATOM 808 N N . LEU A 1 102 ? 8.276 -3.322 -30.390 1.00 94.31 102 LEU A N 1
ATOM 809 C CA . LEU A 1 102 ? 9.292 -2.274 -30.339 1.00 94.31 102 LEU A CA 1
ATOM 810 C C . LEU A 1 102 ? 10.104 -2.328 -29.038 1.00 94.31 102 LEU A C 1
ATOM 812 O O . LEU A 1 102 ? 11.328 -2.218 -29.067 1.00 94.31 102 LEU A O 1
ATOM 816 N N . PHE A 1 103 ? 9.441 -2.539 -27.897 1.00 94.00 103 PHE A N 1
ATOM 817 C CA . PHE A 1 103 ? 10.122 -2.616 -26.604 1.00 94.00 103 PHE A CA 1
ATOM 818 C C . PHE A 1 103 ? 11.135 -3.767 -26.553 1.00 94.00 103 PHE A C 1
ATOM 820 O O . PHE A 1 103 ? 12.274 -3.574 -26.128 1.00 94.00 103 PHE A O 1
ATOM 827 N N . ARG A 1 104 ? 10.747 -4.954 -27.034 1.00 94.62 104 ARG A N 1
ATOM 828 C CA . ARG A 1 104 ? 11.639 -6.115 -27.120 1.00 94.62 104 ARG A CA 1
ATOM 829 C C . ARG A 1 104 ? 12.791 -5.864 -28.087 1.00 94.62 104 ARG A C 1
ATOM 831 O O . ARG A 1 104 ? 13.921 -6.200 -27.751 1.00 94.62 104 ARG A O 1
ATOM 838 N N . ASP A 1 105 ? 12.527 -5.267 -29.244 1.00 95.19 105 ASP A N 1
ATOM 839 C CA . ASP A 1 105 ? 13.563 -4.997 -30.243 1.00 95.19 105 ASP A CA 1
ATOM 840 C C . ASP A 1 105 ? 14.610 -4.009 -29.709 1.00 95.19 105 ASP A C 1
ATOM 842 O O . ASP A 1 105 ? 15.807 -4.199 -29.918 1.00 95.19 105 ASP A O 1
ATOM 846 N N . LEU A 1 106 ? 14.183 -2.983 -28.966 1.00 94.12 106 LEU A N 1
ATOM 847 C CA . LEU A 1 106 ? 15.088 -2.026 -28.323 1.00 94.12 106 LEU A CA 1
ATOM 848 C C . LEU A 1 106 ? 15.955 -2.685 -27.244 1.00 94.12 106 LEU A C 1
ATOM 850 O O . LEU A 1 106 ? 17.150 -2.406 -27.181 1.00 94.12 106 LEU A O 1
ATOM 854 N N . LEU A 1 107 ? 15.389 -3.588 -26.438 1.00 93.88 107 LEU A N 1
ATOM 855 C CA . LEU A 1 107 ? 16.152 -4.339 -25.434 1.00 93.88 107 LEU A CA 1
ATOM 856 C C . LEU A 1 107 ? 17.074 -5.394 -26.056 1.00 93.88 107 LEU A C 1
ATOM 858 O O . LEU A 1 107 ? 18.162 -5.642 -25.539 1.00 93.88 107 LEU A O 1
ATOM 862 N N . GLY A 1 108 ? 16.660 -6.005 -27.166 1.00 94.25 108 GLY A N 1
ATOM 863 C CA . GLY A 1 108 ? 17.432 -7.021 -27.882 1.00 94.25 108 GLY A CA 1
ATOM 864 C C . GLY A 1 108 ? 18.667 -6.467 -28.596 1.00 94.25 108 GLY A C 1
ATOM 865 O O . GLY A 1 108 ? 19.604 -7.212 -28.856 1.00 94.25 108 GLY A O 1
ATOM 866 N N . ARG A 1 109 ? 18.708 -5.158 -28.880 1.00 94.88 109 ARG A N 1
ATOM 867 C CA . ARG A 1 109 ? 19.872 -4.479 -29.483 1.00 94.88 109 ARG A CA 1
ATOM 868 C C . ARG A 1 109 ? 21.009 -4.211 -28.499 1.00 94.88 109 ARG A C 1
ATOM 870 O O . ARG A 1 109 ? 22.082 -3.778 -28.913 1.00 94.88 109 ARG A O 1
ATOM 877 N N . ILE A 1 110 ? 20.775 -4.411 -27.207 1.00 94.25 110 ILE A N 1
ATOM 878 C CA . ILE A 1 110 ? 21.754 -4.101 -26.170 1.00 94.25 110 ILE A CA 1
ATOM 879 C C . ILE A 1 110 ? 22.744 -5.268 -26.072 1.00 94.25 110 ILE A C 1
ATOM 881 O O . ILE A 1 110 ? 22.314 -6.404 -25.867 1.00 94.25 110 ILE A O 1
ATOM 885 N N . PRO A 1 111 ? 24.063 -5.023 -26.189 1.00 94.75 111 PRO A N 1
ATOM 886 C CA . PRO A 1 111 ? 25.070 -6.065 -26.028 1.00 94.75 111 PRO A CA 1
ATOM 887 C C . PRO A 1 111 ? 25.244 -6.387 -24.536 1.00 94.75 111 PRO A C 1
ATOM 889 O O . PRO A 1 111 ? 26.181 -5.910 -23.893 1.00 94.75 111 PRO A O 1
ATOM 892 N N . TRP A 1 112 ? 24.310 -7.163 -23.978 1.00 94.81 112 TRP A N 1
ATOM 893 C CA . TRP A 1 112 ? 24.225 -7.457 -22.543 1.00 94.81 112 TRP A CA 1
ATOM 894 C C . TRP A 1 112 ? 25.502 -8.065 -21.973 1.00 94.81 112 TRP A C 1
ATOM 896 O O . TRP A 1 112 ? 25.911 -7.666 -20.886 1.00 94.81 112 TRP A O 1
ATOM 906 N N . ASP A 1 113 ? 26.167 -8.936 -22.733 1.00 94.06 113 ASP A N 1
ATOM 907 C CA . ASP A 1 113 ? 27.425 -9.559 -22.319 1.00 94.06 113 ASP A CA 1
ATOM 908 C C . ASP A 1 113 ? 28.470 -8.497 -21.968 1.00 94.06 113 ASP A C 1
ATOM 910 O O . ASP A 1 113 ? 29.005 -8.503 -20.868 1.00 94.06 113 ASP A O 1
ATOM 914 N N . LYS A 1 114 ? 28.662 -7.496 -22.838 1.00 94.06 114 LYS A N 1
ATOM 915 C CA . LYS A 1 114 ? 29.592 -6.378 -22.601 1.00 94.06 114 LYS A CA 1
ATOM 916 C C . LYS A 1 114 ? 29.080 -5.394 -21.554 1.00 94.06 114 LYS A C 1
ATOM 918 O O . LYS A 1 114 ? 29.860 -4.797 -20.819 1.00 94.06 114 LYS A O 1
ATOM 923 N N . ALA A 1 115 ? 27.767 -5.167 -21.513 1.00 92.06 115 ALA A N 1
ATOM 924 C CA . ALA A 1 115 ? 27.169 -4.215 -20.582 1.00 92.06 115 ALA A CA 1
ATOM 925 C C . ALA A 1 115 ? 27.325 -4.670 -19.122 1.00 92.06 115 ALA A C 1
ATOM 927 O O . ALA A 1 115 ? 27.465 -3.828 -18.232 1.00 92.06 115 ALA A O 1
ATOM 928 N N . LEU A 1 116 ? 27.317 -5.985 -18.889 1.00 95.31 116 LEU A N 1
ATOM 929 C CA . LEU A 1 116 ? 27.333 -6.599 -17.562 1.00 95.31 116 LEU A CA 1
ATOM 930 C C . LEU A 1 116 ? 28.683 -7.246 -17.198 1.00 95.31 116 LEU A C 1
ATOM 932 O O . LEU A 1 116 ? 28.873 -7.631 -16.044 1.00 95.31 116 LEU A O 1
ATOM 936 N N . GLU A 1 117 ? 29.625 -7.344 -18.140 1.00 95.81 117 GLU A N 1
ATOM 937 C CA . GLU A 1 117 ? 30.946 -7.952 -17.934 1.00 95.81 117 GLU A CA 1
ATOM 938 C C . GLU A 1 117 ? 31.721 -7.313 -16.772 1.00 95.81 117 GLU A C 1
ATOM 940 O O . GLU A 1 117 ? 31.855 -6.092 -16.681 1.00 95.81 117 GLU A O 1
ATOM 945 N N . GLY A 1 118 ? 32.250 -8.154 -15.877 1.00 94.75 118 GLY A N 1
ATOM 946 C CA . GLY A 1 118 ? 33.101 -7.724 -14.761 1.00 94.75 118 GLY A CA 1
ATOM 947 C C . GLY A 1 118 ? 32.391 -6.909 -13.674 1.00 94.75 118 GLY A C 1
ATOM 948 O O . GLY A 1 118 ? 33.058 -6.367 -12.794 1.00 94.75 118 GLY A O 1
ATOM 949 N N . ARG A 1 119 ? 31.055 -6.801 -13.711 1.00 94.19 119 ARG A N 1
ATOM 950 C CA . ARG A 1 119 ? 30.275 -5.995 -12.761 1.00 94.19 119 ARG A CA 1
ATOM 951 C C . ARG A 1 119 ? 29.651 -6.835 -11.656 1.00 94.19 119 ARG A C 1
ATOM 953 O O . ARG A 1 119 ? 29.184 -7.951 -11.875 1.00 94.19 119 ARG A O 1
ATOM 960 N N . GLY A 1 120 ? 29.584 -6.255 -10.459 1.00 95.44 120 GLY A N 1
ATOM 961 C CA . GLY A 1 120 ? 28.848 -6.834 -9.339 1.00 95.44 120 GLY A CA 1
ATOM 962 C C . GLY A 1 120 ? 27.331 -6.782 -9.552 1.00 95.44 120 GLY A C 1
ATOM 963 O O . GLY A 1 120 ? 26.821 -6.001 -10.355 1.00 95.44 120 GLY A O 1
ATOM 964 N N . ALA A 1 121 ? 26.587 -7.583 -8.785 1.00 95.62 121 ALA A N 1
ATOM 965 C CA . ALA A 1 121 ? 25.131 -7.706 -8.924 1.00 95.62 121 ALA A CA 1
ATOM 966 C C . ALA A 1 121 ? 24.387 -6.359 -8.834 1.00 95.62 121 ALA A C 1
ATOM 968 O O . ALA A 1 121 ? 23.446 -6.117 -9.590 1.00 95.62 121 ALA A O 1
ATOM 969 N N . GLN A 1 122 ? 24.827 -5.466 -7.942 1.00 96.25 122 GLN A N 1
ATOM 970 C CA . GLN A 1 122 ? 24.201 -4.158 -7.757 1.00 96.25 122 GLN A CA 1
ATOM 971 C C . GLN A 1 122 ? 24.413 -3.232 -8.963 1.00 96.25 122 GLN A C 1
ATOM 973 O O . GLN A 1 122 ? 23.461 -2.600 -9.423 1.00 96.25 122 GLN A O 1
ATOM 978 N N . ASP A 1 123 ? 25.628 -3.183 -9.508 1.00 95.38 123 ASP A N 1
ATOM 979 C CA . ASP A 1 123 ? 25.951 -2.350 -10.671 1.00 95.38 123 ASP A CA 1
ATOM 980 C C . ASP A 1 123 ? 25.259 -2.874 -11.930 1.00 95.38 123 ASP A C 1
ATOM 982 O O . ASP A 1 123 ? 24.638 -2.110 -12.674 1.00 95.38 123 ASP A O 1
ATOM 986 N N . SER A 1 124 ? 25.271 -4.195 -12.115 1.00 96.12 124 SER A N 1
ATOM 987 C CA . SER A 1 124 ? 24.531 -4.876 -13.178 1.00 96.12 124 SER A CA 1
ATOM 988 C C . SER A 1 124 ? 23.030 -4.580 -13.107 1.00 96.12 124 SER A C 1
ATOM 990 O O . SER A 1 124 ? 22.404 -4.294 -14.128 1.00 96.12 124 SER A O 1
ATOM 992 N N . TRP A 1 125 ? 22.443 -4.557 -11.905 1.00 96.06 125 TRP A N 1
ATOM 993 C CA . TRP A 1 125 ? 21.034 -4.208 -11.710 1.00 96.06 125 TRP A CA 1
ATOM 994 C C . TRP A 1 125 ? 20.717 -2.751 -12.065 1.00 96.06 125 TRP A C 1
ATOM 996 O O . TRP A 1 125 ? 19.663 -2.464 -12.640 1.00 96.06 125 TRP A O 1
ATOM 1006 N N . LEU A 1 126 ? 21.603 -1.810 -11.732 1.00 96.50 126 LEU A N 1
ATOM 1007 C CA . LEU A 1 126 ? 21.418 -0.400 -12.079 1.00 96.50 126 LEU A CA 1
ATOM 1008 C C . LEU A 1 126 ? 21.463 -0.184 -13.594 1.00 96.50 126 LEU A C 1
ATOM 1010 O O . LEU A 1 126 ? 20.589 0.497 -14.133 1.00 96.50 126 LEU A O 1
ATOM 1014 N N . ILE A 1 127 ? 22.418 -0.817 -14.275 1.00 94.31 127 ILE A N 1
ATOM 1015 C CA . ILE A 1 127 ? 22.559 -0.764 -15.735 1.00 94.31 127 ILE A CA 1
ATOM 1016 C C . ILE A 1 127 ? 21.339 -1.376 -16.415 1.00 94.31 127 ILE A C 1
ATOM 1018 O O . ILE A 1 127 ? 20.728 -0.743 -17.278 1.00 94.31 127 ILE A O 1
ATOM 1022 N N . PHE A 1 128 ? 20.928 -2.565 -15.972 1.00 94.25 128 PHE A N 1
ATOM 1023 C CA . PHE A 1 128 ? 19.726 -3.219 -16.472 1.00 94.25 128 PHE A CA 1
ATOM 1024 C C . PHE A 1 128 ? 18.490 -2.325 -16.328 1.00 94.25 128 PHE A C 1
ATOM 1026 O O . PHE A 1 128 ? 17.776 -2.095 -17.302 1.00 94.25 128 PHE A O 1
ATOM 1033 N N . LYS A 1 129 ? 18.257 -1.751 -15.139 1.00 95.06 129 LYS A N 1
ATOM 1034 C CA . LYS A 1 129 ? 17.132 -0.830 -14.919 1.00 95.06 129 LYS A CA 1
ATOM 1035 C C . LYS A 1 129 ? 17.198 0.393 -15.825 1.00 95.06 129 LYS A C 1
ATOM 1037 O O . LYS A 1 129 ? 16.165 0.789 -16.355 1.00 95.06 129 LYS A O 1
ATOM 1042 N N . GLY A 1 130 ? 18.375 0.992 -16.001 1.00 93.62 130 GLY A N 1
ATOM 1043 C CA . GLY A 1 130 ? 18.549 2.145 -16.885 1.00 93.62 130 GLY A CA 1
ATOM 1044 C C . GLY A 1 130 ? 18.126 1.820 -18.316 1.00 93.62 130 GLY A C 1
ATOM 1045 O O . GLY A 1 130 ? 17.295 2.516 -18.899 1.00 93.62 130 GLY A O 1
ATOM 1046 N N . HIS A 1 131 ? 18.623 0.700 -18.836 1.00 93.31 131 HIS A N 1
ATOM 1047 C CA . HIS A 1 131 ? 18.295 0.207 -20.169 1.00 93.31 131 HIS A CA 1
ATOM 1048 C C . HIS A 1 131 ? 16.849 -0.268 -20.331 1.00 93.31 131 HIS A C 1
ATOM 1050 O O . HIS A 1 131 ? 16.319 -0.196 -21.433 1.00 93.31 131 HIS A O 1
ATOM 1056 N N . LEU A 1 132 ? 16.199 -0.716 -19.257 1.00 93.19 132 LEU A N 1
ATOM 1057 C CA . LEU A 1 132 ? 14.791 -1.106 -19.267 1.00 93.19 132 LEU A CA 1
ATOM 1058 C C . LEU A 1 132 ? 13.855 0.110 -19.257 1.00 93.19 132 LEU A C 1
ATOM 1060 O O . LEU A 1 132 ? 12.873 0.153 -19.997 1.00 93.19 132 LEU A O 1
ATOM 1064 N N . LEU A 1 133 ? 14.149 1.102 -18.414 1.00 92.56 133 LEU A N 1
ATOM 1065 C CA . LEU A 1 133 ? 13.279 2.258 -18.194 1.00 92.56 133 LEU A CA 1
ATOM 1066 C C . LEU A 1 133 ? 13.340 3.278 -19.337 1.00 92.56 133 LEU A C 1
ATOM 1068 O O . LEU A 1 133 ? 12.329 3.913 -19.622 1.00 92.56 133 LEU A O 1
ATOM 1072 N N . GLN A 1 134 ? 14.486 3.407 -20.009 1.00 88.50 134 GLN A N 1
ATOM 1073 C CA . GLN A 1 134 ? 14.670 4.285 -21.172 1.00 88.50 134 GLN A CA 1
ATOM 1074 C C . GLN A 1 134 ? 13.640 4.017 -22.297 1.00 88.50 134 GLN A C 1
ATOM 1076 O O . GLN A 1 134 ? 12.825 4.895 -22.586 1.00 88.50 134 GLN A O 1
ATOM 1081 N N . PRO A 1 135 ? 13.574 2.814 -22.901 1.00 90.88 135 PRO A N 1
ATOM 1082 C CA . PRO A 1 135 ? 12.605 2.514 -23.954 1.00 90.88 135 PRO A CA 1
ATOM 1083 C C . PRO A 1 135 ? 11.160 2.421 -23.441 1.00 90.88 135 PRO A C 1
ATOM 1085 O O . PRO A 1 135 ? 10.221 2.547 -24.228 1.00 90.88 135 PRO A O 1
ATOM 1088 N N . GLN A 1 136 ? 10.951 2.246 -22.131 1.00 92.19 136 GLN A N 1
ATOM 1089 C CA . GLN A 1 136 ? 9.619 2.130 -21.532 1.00 92.19 136 GLN A CA 1
ATOM 1090 C C . GLN A 1 136 ? 8.781 3.395 -21.747 1.00 92.19 136 GLN A C 1
ATOM 1092 O O . GLN A 1 136 ? 7.573 3.300 -21.950 1.00 92.19 136 GLN A O 1
ATOM 1097 N N . GLU A 1 137 ? 9.405 4.576 -21.722 1.00 85.81 137 GLU A N 1
ATOM 1098 C CA . GLU A 1 137 ? 8.690 5.841 -21.916 1.00 85.81 137 GLU A CA 1
ATOM 1099 C C . GLU A 1 137 ? 8.178 6.029 -23.348 1.00 85.81 137 GLU A C 1
ATOM 1101 O O . GLU A 1 137 ? 7.119 6.626 -23.536 1.00 85.81 137 GLU A O 1
ATOM 1106 N N . GLY A 1 138 ? 8.905 5.502 -24.338 1.00 86.75 138 GLY A N 1
ATOM 1107 C CA . GLY A 1 138 ? 8.514 5.559 -25.748 1.00 86.75 138 GLY A CA 1
ATOM 1108 C C . GLY A 1 138 ? 7.557 4.439 -26.157 1.00 86.75 138 GLY A C 1
ATOM 1109 O O . GLY A 1 138 ? 6.666 4.663 -26.970 1.00 86.75 138 GLY A O 1
ATOM 1110 N N . CYS A 1 139 ? 7.704 3.245 -25.575 1.00 92.88 139 CYS A N 1
ATOM 1111 C CA . CYS A 1 139 ? 6.923 2.069 -25.976 1.00 92.88 139 CYS A CA 1
ATOM 1112 C C . CYS A 1 139 ? 5.607 1.918 -25.208 1.00 92.88 139 CYS A C 1
ATOM 1114 O O . CYS A 1 139 ? 4.696 1.235 -25.679 1.00 92.88 139 CYS A O 1
ATOM 1116 N N . ILE A 1 140 ? 5.496 2.507 -24.011 1.00 94.12 140 ILE A N 1
ATOM 1117 C CA . ILE A 1 140 ? 4.335 2.319 -23.138 1.00 94.12 140 ILE A CA 1
ATOM 1118 C C . ILE A 1 140 ? 3.657 3.664 -22.876 1.00 94.12 140 ILE A C 1
ATOM 1120 O O . ILE A 1 140 ? 4.152 4.474 -22.085 1.00 94.12 140 ILE A O 1
ATOM 1124 N N . PRO A 1 141 ? 2.487 3.918 -23.487 1.00 91.06 141 PRO A N 1
ATOM 1125 C CA . PRO A 1 141 ? 1.796 5.178 -23.299 1.00 91.06 141 PRO A CA 1
ATOM 1126 C C . PRO A 1 141 ? 1.326 5.339 -21.851 1.00 91.06 141 PRO A C 1
ATOM 1128 O O . PRO A 1 141 ? 0.953 4.392 -21.154 1.00 91.06 141 PRO A O 1
ATOM 1131 N N . LYS A 1 142 ? 1.305 6.590 -21.400 1.00 89.56 142 LYS A N 1
ATOM 1132 C CA . LYS A 1 142 ? 0.836 6.987 -20.073 1.00 89.56 142 LYS A CA 1
ATOM 1133 C C . LYS A 1 142 ? -0.679 7.257 -20.113 1.00 89.56 142 LYS A C 1
ATOM 1135 O O . LYS A 1 142 ? -1.165 7.989 -20.971 1.00 89.56 142 LYS A O 1
ATOM 1140 N N . GLN A 1 143 ? -1.436 6.711 -19.161 1.00 84.50 143 GLN A N 1
ATOM 1141 C CA . GLN A 1 143 ? -2.864 6.991 -18.963 1.00 84.50 143 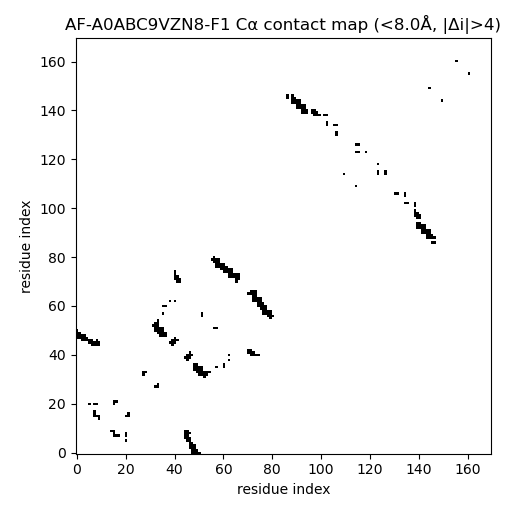GLN A CA 1
ATOM 1142 C C . GLN A 1 143 ? -3.110 7.736 -17.649 1.00 84.50 143 GLN A C 1
ATOM 1144 O O . GLN A 1 143 ? -2.487 7.461 -16.622 1.00 84.50 143 GLN A O 1
ATOM 1149 N N . LYS A 1 144 ? -4.066 8.668 -17.662 1.00 79.19 144 LYS A N 1
ATOM 1150 C CA . LYS A 1 144 ? -4.521 9.358 -16.451 1.00 79.19 144 LYS A CA 1
ATOM 1151 C C . LYS A 1 144 ? -5.534 8.476 -15.729 1.00 79.19 144 LYS A C 1
ATOM 1153 O O . LYS A 1 144 ? -6.605 8.193 -16.267 1.00 79.19 144 LYS A O 1
ATOM 1158 N N . LYS A 1 145 ? -5.252 8.098 -14.482 1.00 68.56 145 LYS A N 1
ATOM 1159 C CA . LYS A 1 145 ? -6.285 7.546 -13.605 1.00 68.56 145 LYS A CA 1
ATOM 1160 C C . LYS A 1 145 ? -7.161 8.695 -13.121 1.00 68.56 145 LYS A C 1
ATOM 1162 O O . LYS A 1 145 ? -6.743 9.520 -12.315 1.00 68.56 145 LYS A O 1
ATOM 1167 N N . SER A 1 146 ? 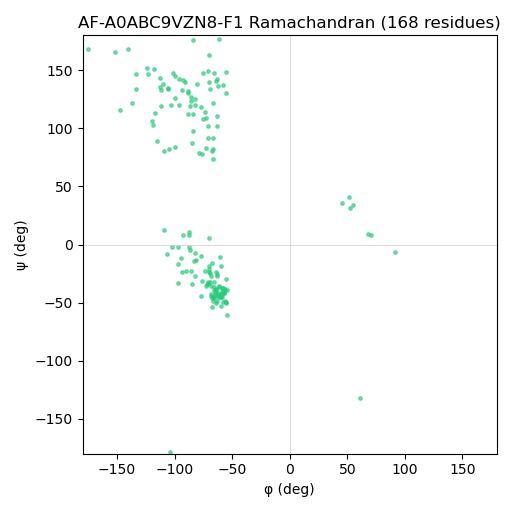-8.386 8.769 -13.637 1.00 61.06 146 SER A N 1
ATOM 1168 C CA . SER A 1 146 ? -9.396 9.662 -13.073 1.00 61.06 146 SER A CA 1
ATOM 1169 C C . SER A 1 146 ? -9.940 9.067 -11.771 1.00 61.06 146 SER A C 1
ATOM 1171 O O . SER A 1 146 ? -10.089 7.850 -11.636 1.00 61.06 146 SER A O 1
ATOM 1173 N N . SER A 1 147 ? -10.308 9.926 -10.821 1.00 54.84 147 SER A N 1
ATOM 1174 C CA . SER A 1 147 ? -10.959 9.531 -9.562 1.00 54.84 147 SER A CA 1
ATOM 1175 C C . SER A 1 147 ? -12.311 8.822 -9.754 1.00 54.84 147 SER A C 1
ATOM 1177 O O . SER A 1 147 ? -12.853 8.240 -8.817 1.00 54.84 147 SER A O 1
ATOM 1179 N N . LYS A 1 148 ? -12.873 8.827 -10.972 1.00 54.78 148 LYS A N 1
ATOM 1180 C CA . LYS A 1 148 ? -14.057 8.025 -11.310 1.00 54.78 148 LYS A CA 1
ATOM 1181 C C . LYS A 1 148 ? -13.725 6.529 -11.390 1.00 54.78 148 LYS A C 1
ATOM 1183 O O . LYS A 1 148 ? -14.548 5.718 -10.977 1.00 54.78 148 LYS A O 1
ATOM 1188 N N . ASN A 1 149 ? -12.508 6.172 -11.812 1.00 52.16 149 ASN A N 1
ATOM 1189 C CA . ASN A 1 149 ? -12.042 4.783 -11.884 1.00 52.16 149 ASN A CA 1
ATOM 1190 C C . ASN A 1 149 ? -11.509 4.245 -10.546 1.00 52.16 149 ASN A C 1
ATOM 1192 O O . ASN A 1 149 ? -11.380 3.036 -10.393 1.00 52.16 149 ASN A O 1
ATOM 1196 N N . THR A 1 150 ? -11.238 5.100 -9.554 1.00 52.38 150 THR A N 1
ATOM 1197 C CA . THR A 1 150 ? -10.780 4.667 -8.218 1.00 52.38 150 THR A CA 1
ATOM 1198 C C . THR A 1 150 ? -11.913 4.222 -7.294 1.00 52.38 150 THR A C 1
ATOM 1200 O O . THR A 1 150 ? -11.648 3.671 -6.231 1.00 52.38 150 THR A O 1
ATOM 1203 N N . LYS A 1 151 ? -13.183 4.401 -7.692 1.00 58.69 151 LYS A N 1
ATOM 1204 C CA . LYS A 1 151 ? -14.330 3.843 -6.952 1.00 58.69 151 LYS A CA 1
ATOM 1205 C C . LYS A 1 151 ? -14.385 2.316 -7.001 1.00 58.69 151 LYS A C 1
ATOM 1207 O O . LYS A 1 151 ? -15.126 1.715 -6.230 1.00 58.69 151 LYS A O 1
ATOM 1212 N N . ARG A 1 152 ? -13.646 1.700 -7.924 1.00 64.56 152 ARG A N 1
ATOM 1213 C CA . ARG A 1 152 ? -13.681 0.267 -8.164 1.00 64.56 152 ARG A CA 1
ATOM 1214 C C . ARG A 1 152 ? -12.308 -0.332 -7.869 1.00 64.56 152 ARG A C 1
ATOM 1216 O O . ARG A 1 152 ? -11.358 -0.026 -8.589 1.00 64.56 152 ARG A O 1
ATOM 1223 N N . PRO A 1 153 ? -12.186 -1.162 -6.824 1.00 68.50 153 PRO A N 1
ATOM 1224 C CA . PRO A 1 153 ? -10.969 -1.920 -6.587 1.00 68.50 153 PRO A CA 1
ATOM 1225 C C . PRO A 1 153 ? -10.603 -2.769 -7.818 1.00 68.50 153 PRO A C 1
ATOM 1227 O O . PRO A 1 153 ? -11.518 -3.242 -8.498 1.00 68.50 153 PRO A O 1
ATOM 1230 N N . PRO A 1 154 ? -9.309 -3.017 -8.099 1.00 64.00 154 PRO A N 1
ATOM 1231 C CA . PRO A 1 154 ? -8.878 -3.796 -9.267 1.00 64.00 154 PRO A CA 1
ATOM 1232 C C . PRO A 1 154 ? -9.498 -5.199 -9.354 1.00 64.00 154 PRO A C 1
ATOM 1234 O O . PRO A 1 154 ? -9.723 -5.705 -10.446 1.00 64.00 154 PRO A O 1
ATOM 1237 N N . TRP A 1 155 ? -9.818 -5.801 -8.206 1.00 76.12 155 TRP A N 1
ATOM 1238 C CA . TRP A 1 155 ? -10.435 -7.126 -8.091 1.00 76.12 155 TRP A CA 1
ATOM 1239 C C . TRP A 1 155 ? -11.961 -7.124 -8.286 1.00 76.12 155 TRP A C 1
ATOM 1241 O O . TRP A 1 155 ? -12.578 -8.176 -8.430 1.00 76.12 155 TRP A O 1
ATOM 1251 N N . MET A 1 156 ? -12.609 -5.956 -8.272 1.00 78.62 156 MET A N 1
ATOM 1252 C CA . MET A 1 156 ? -14.066 -5.867 -8.293 1.00 78.62 156 MET A CA 1
ATOM 1253 C C . MET A 1 156 ? -14.576 -5.960 -9.733 1.00 78.62 156 MET A C 1
ATOM 1255 O O . MET A 1 156 ? -14.609 -4.961 -10.444 1.00 78.62 156 MET A O 1
ATOM 1259 N N . ASN A 1 157 ? -15.011 -7.142 -10.176 1.00 82.38 157 ASN A N 1
ATOM 1260 C CA . ASN A 1 157 ? -15.611 -7.363 -11.502 1.00 82.38 157 ASN A CA 1
ATOM 1261 C C . ASN A 1 157 ? -17.128 -7.030 -11.529 1.00 82.38 157 ASN A C 1
ATOM 1263 O O . ASN A 1 157 ? -17.672 -6.512 -10.547 1.00 82.38 157 ASN A O 1
ATOM 1267 N N . LYS A 1 158 ? -17.792 -7.107 -12.703 1.00 83.31 158 LYS A N 1
ATOM 1268 C CA . LYS A 1 158 ? -19.187 -6.607 -12.866 1.00 83.31 158 LYS A CA 1
ATOM 1269 C C . LYS A 1 158 ? -20.179 -7.472 -12.089 1.00 83.31 158 LYS A C 1
ATOM 1271 O O . LYS A 1 158 ? -21.115 -6.939 -11.506 1.00 83.31 158 LYS A O 1
ATOM 1276 N N . GLU A 1 159 ? -19.917 -8.769 -12.048 1.00 87.69 159 GLU A N 1
ATOM 1277 C CA . GLU A 1 159 ? -20.711 -9.762 -11.334 1.00 87.69 159 GLU A CA 1
ATOM 1278 C C . GLU A 1 159 ? -20.682 -9.526 -9.816 1.00 87.69 159 GLU A C 1
ATOM 1280 O O . GLU A 1 159 ? -21.730 -9.388 -9.189 1.00 87.69 159 GLU A O 1
ATOM 1285 N N . LEU A 1 160 ? -19.487 -9.371 -9.233 1.00 85.56 160 LEU A N 1
ATOM 1286 C CA . LEU A 1 160 ? -19.309 -9.063 -7.810 1.00 85.56 160 LEU A CA 1
ATOM 1287 C C . LEU A 1 160 ? -20.004 -7.754 -7.426 1.00 85.56 160 LEU A C 1
ATOM 1289 O O . LEU A 1 160 ? -20.641 -7.669 -6.379 1.00 85.56 160 LEU A O 1
ATOM 1293 N N . LEU A 1 161 ? -19.929 -6.741 -8.294 1.00 84.00 161 LEU A N 1
ATOM 1294 C CA . LEU A 1 161 ? -20.626 -5.477 -8.072 1.00 84.00 161 LEU A CA 1
ATOM 1295 C C . LEU A 1 161 ? -22.153 -5.662 -8.060 1.00 84.00 161 LEU A C 1
ATOM 1297 O O . LEU A 1 161 ? -22.828 -5.038 -7.245 1.00 84.00 161 LEU A O 1
ATOM 1301 N N . GLY A 1 162 ? -22.690 -6.525 -8.929 1.00 86.12 162 GLY A N 1
ATOM 1302 C CA . GLY A 1 162 ? -24.109 -6.886 -8.943 1.00 86.12 162 GLY A CA 1
ATOM 1303 C C . GLY A 1 162 ? -24.551 -7.564 -7.647 1.00 86.12 162 GLY A C 1
ATOM 1304 O O . GLY A 1 162 ? -25.556 -7.160 -7.064 1.00 86.12 162 GLY A O 1
ATOM 1305 N N . LYS A 1 163 ? -23.757 -8.517 -7.144 1.00 89.75 163 LYS A N 1
ATOM 1306 C CA . LYS A 1 163 ? -24.018 -9.220 -5.874 1.00 89.75 163 LYS A CA 1
ATOM 1307 C C . LYS A 1 163 ? -24.010 -8.269 -4.670 1.00 89.75 163 LYS A C 1
ATOM 1309 O O . LYS A 1 163 ? -24.881 -8.353 -3.810 1.00 89.75 163 LYS A O 1
ATOM 1314 N N . VAL A 1 164 ? -23.070 -7.319 -4.627 1.00 85.44 164 VAL A N 1
ATOM 1315 C CA . VAL A 1 164 ? -23.006 -6.303 -3.557 1.00 85.44 164 VAL A CA 1
ATOM 1316 C C . VAL A 1 164 ? -24.212 -5.361 -3.587 1.00 85.44 164 VAL A C 1
ATOM 1318 O O . VAL A 1 164 ? -24.679 -4.963 -2.523 1.0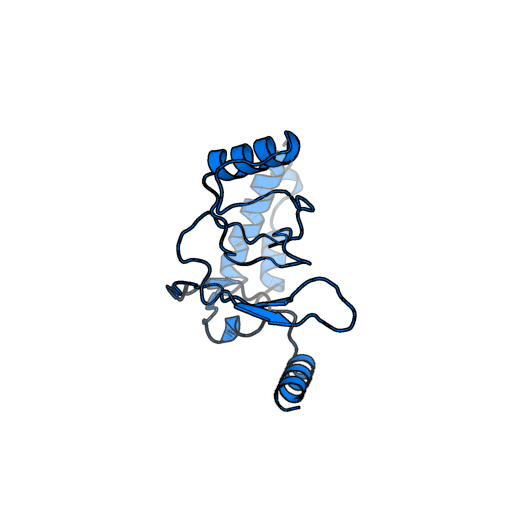0 85.44 164 VAL A O 1
ATOM 1321 N N . LYS A 1 165 ? -24.715 -4.992 -4.773 1.00 85.81 165 LYS A N 1
ATOM 1322 C CA . LYS A 1 165 ? -25.916 -4.149 -4.897 1.00 85.81 165 LYS A CA 1
ATOM 1323 C C . LYS A 1 165 ? -27.170 -4.866 -4.406 1.00 85.81 165 LYS A C 1
ATOM 1325 O O . LYS A 1 165 ? -27.842 -4.321 -3.544 1.00 85.81 165 LYS A O 1
ATOM 1330 N N . HIS A 1 166 ? -27.394 -6.106 -4.845 1.00 85.25 166 HIS A N 1
ATOM 1331 C CA . HIS A 1 166 ? -28.526 -6.912 -4.373 1.00 85.25 166 HIS A CA 1
ATOM 1332 C C . HIS A 1 166 ? -28.516 -7.072 -2.848 1.00 85.25 166 HIS A C 1
ATOM 1334 O O . HIS A 1 166 ? -29.542 -6.898 -2.209 1.00 85.25 166 HIS A O 1
ATOM 1340 N N . LYS A 1 167 ? -27.345 -7.306 -2.238 1.00 80.31 167 LYS A N 1
ATOM 1341 C CA . LYS 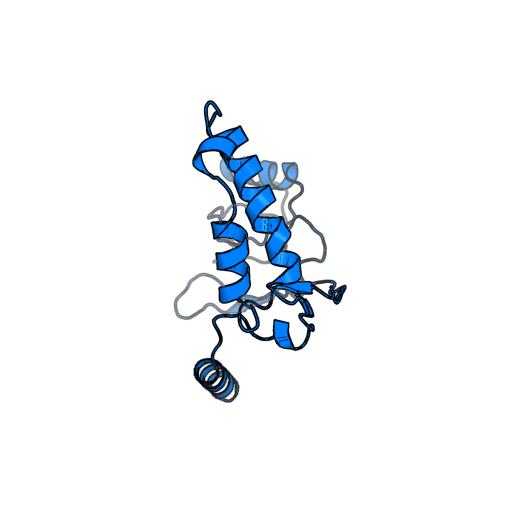A 1 167 ? -27.215 -7.396 -0.773 1.00 80.31 167 LYS A CA 1
ATOM 1342 C C . LYS A 1 167 ? -27.552 -6.092 -0.030 1.00 80.31 167 LYS A C 1
ATOM 1344 O O . LYS A 1 167 ? -27.807 -6.135 1.162 1.00 80.31 167 LYS A O 1
ATOM 1349 N N . LYS A 1 168 ? -27.462 -4.931 -0.683 1.00 78.94 168 LYS A N 1
ATOM 1350 C CA . LYS A 1 168 ? -27.825 -3.642 -0.069 1.00 78.94 168 LYS A CA 1
ATOM 1351 C C . LYS A 1 168 ? -29.311 -3.321 -0.185 1.00 78.94 168 LYS A C 1
ATOM 1353 O O . LYS A 1 168 ? -29.780 -2.460 0.549 1.00 78.94 168 LYS A O 1
ATOM 1358 N N . GLU A 1 169 ? -29.980 -3.923 -1.161 1.00 79.12 169 GLU A N 1
ATOM 1359 C CA . GLU A 1 169 ? -31.402 -3.725 -1.458 1.00 79.12 169 GLU A CA 1
ATOM 1360 C C . GLU A 1 169 ? -32.287 -4.790 -0.782 1.00 79.12 169 GLU A C 1
ATOM 1362 O O . GLU A 1 169 ? -33.501 -4.617 -0.739 1.00 79.12 169 GLU A O 1
ATOM 1367 N N . ALA A 1 170 ? -31.677 -5.853 -0.246 1.00 60.06 170 ALA A N 1
ATOM 1368 C CA . ALA A 1 170 ? -32.286 -6.861 0.623 1.00 60.06 170 ALA A CA 1
ATOM 1369 C C . ALA A 1 170 ? -32.072 -6.514 2.102 1.00 60.06 170 ALA A C 1
ATOM 1371 O O . ALA A 1 170 ? -32.996 -6.783 2.898 1.00 60.06 170 ALA A O 1
#

Secondary structure (DSSP, 8-state):
-EE---TT--SSSS---SHHHHHHHHHHHHTT-EE---S-SBTTB--EE-EESSTTSEEEEEEEEESTT-SBEEEEEEE----------EEEE-GGG--HHHHHHHHHTS-HHHHHTT--HHHHHHHHHHHHHHHHHHHS-EEEE-TTGGGS-TT--HHHHHHHHHHHH-

pLDDT: mean 83.98, std 12.39, range [52.16, 96.5]

Sequence (170 aa):
MGDFNHPDNCWGDSAAERKQSRKFRECVNDNFLLQEIEKPTRRGAMQDLILTDKEGLVGDVKLKGSLGCSDHKMVEFKMLRATRRACSKLTTLDFRRADFCLFRDLLGRIPWDKALEGRGAQDSWLIFKGHLLQPQEGCIPKQKKSSKNTKRPPWMNKELLGKVKHKKEA

Solvent-accessible surface area (backbone atoms only — not comparable to full-atom values): 10291 Å² total; per-residue (Å²): 108,50,78,68,80,36,59,60,43,47,86,90,46,98,65,43,82,45,72,66,47,40,53,51,51,50,51,39,54,78,65,58,41,42,76,70,65,92,66,57,33,34,95,80,19,40,28,58,46,37,69,36,81,52,89,73,36,62,40,77,72,40,80,51,66,48,66,79,90,46,72,46,39,40,78,46,65,40,78,56,72,88,76,77,78,75,77,64,76,45,70,41,75,32,74,92,68,37,42,60,67,63,42,48,53,62,55,66,70,52,64,56,69,73,75,40,58,98,52,54,74,70,58,37,49,52,52,50,49,52,62,53,56,60,52,42,67,79,30,28,49,75,39,75,49,51,75,79,63,67,79,51,59,95,85,60,49,74,67,60,52,50,55,55,49,53,67,72,78,106

Mean predicted aligned error: 15.93 Å

Foldseek 3Di:
DDFQPQQQPPVPDPDSPDPVSVVVVVVCVVLCWDWDDDADFAPRGNRDTDIDNDPPQKAPWDWADDDPPDRGTDIDIDGDDPPPPPQPQDKDWDPVQFPVVQLVVQLVPDPLCVQCPPDDPVSSVVSVCVSNVVCCPVGTDIDGDGPVNVVADPPCDPVNVVVVVVVVVD